Protein AF-A0A4Y7K957-F1 (afdb_monomer)

Foldseek 3Di:
DDDPDLPQDDLVRLLVQLQVCLVVLDLVSNLVSLVSDDLVSLLVSLLSDDCVCVVVLVVSLVVCCVVDPPNVSSVSNVVSNCVNCVVVVVVVVVVVCPVPDPPPDDDD

Solvent-accessible surface area (backbone atoms only — not comparable to full-atom values): 6597 Å² total; per-residue (Å²): 132,97,75,82,78,82,73,77,58,55,70,74,54,43,50,53,50,44,57,46,22,62,71,71,64,43,67,69,52,39,46,50,44,64,73,63,55,55,82,88,49,44,55,63,48,36,52,69,54,62,72,92,47,46,68,65,49,50,55,48,47,53,52,43,60,77,75,42,92,60,48,69,63,53,50,47,52,56,50,32,33,46,64,60,42,40,67,61,54,53,50,53,55,54,70,67,41,76,86,68,63,77,79,83,73,79,90,132

Secondary structure (DSSP, 8-state):
---S------HHHHHHHHHHHHHHT-HHHHHHHHHHS-TTTHHHHHHHS-GGGHHHHHHHHHHHHHH-S-HHHHHHHHHHHHHHHHHHHHHHHHHT-GGG--------

Organism: Papaver somniferum (NCBI:txid3469)

Radius of gyration: 18.13 Å; Cα contacts (8 Å, |Δi|>4): 56; chains: 1; bounding box: 59×49×37 Å

InterPro domains:
  IPR007148 Small-subunit processome, Utp12 [PF04003] (25-105)
  IPR027145 Periodic tryptophan protein 2 [PTHR19858] (9-105)

Mean predicted aligned error: 10.18 Å

Sequence (108 aa):
MFLYLVVPLSEDQHHRALLLSFRLNEDSVIKHCIMSAKPTDIPDVASSIPFRYFQRLMEALSNLLENSPYLEFILRWCQEFCKAHGHSIQENSRTLHPSLRPVEQGNY

Nearest PDB structures (foldseek):
  5ica-assembly1_D  TM=8.309E-01  e=2.753E-04  Thermochaetoides thermophila DSM 1495
  7mqa-assembly1_LO  TM=8.597E-01  e=1.476E-03  Homo sapiens
  6rxt-assembly1_UA  TM=8.138E-01  e=1.022E-03  Thermochaetoides thermophila
  6nd4-assembly1_O  TM=8.225E-01  e=4.443E-03  Saccharomyces cerevisiae BY4741
  5oql-assembly1_A  TM=7.854E-01  e=3.796E-03  Thermochaetoides thermophila DSM 1495

pLDDT: mean 80.43, std 18.12, range [38.75, 96.0]

Structure (mmCIF, N/CA/C/O backbone):
data_AF-A0A4Y7K957-F1
#
_entry.id   AF-A0A4Y7K957-F1
#
loop_
_atom_site.group_PDB
_atom_site.id
_atom_site.type_symbol
_atom_site.label_atom_id
_atom_site.label_alt_id
_atom_site.label_comp_id
_atom_site.label_asym_id
_atom_site.label_entity_id
_atom_site.label_seq_id
_atom_site.pdbx_PDB_ins_code
_atom_site.Cartn_x
_atom_site.Cartn_y
_atom_site.Cartn_z
_atom_site.occupancy
_atom_site.B_iso_or_equiv
_atom_site.auth_seq_id
_atom_site.auth_comp_id
_atom_site.auth_asym_id
_atom_site.auth_atom_id
_atom_site.pdbx_PDB_model_num
ATOM 1 N N . MET A 1 1 ? 25.140 -6.299 0.611 1.00 41.81 1 MET A N 1
ATOM 2 C CA . MET A 1 1 ? 24.968 -5.492 -0.616 1.00 41.81 1 MET A CA 1
ATOM 3 C C . MET A 1 1 ? 23.622 -5.875 -1.208 1.00 41.81 1 MET A C 1
ATOM 5 O O . MET A 1 1 ? 23.432 -7.017 -1.600 1.00 41.81 1 MET A O 1
ATOM 9 N N . PHE A 1 2 ? 22.655 -4.976 -1.051 1.00 45.69 2 PHE A N 1
ATOM 10 C CA . PHE A 1 2 ? 21.214 -5.205 -1.136 1.00 45.69 2 PHE A CA 1
ATOM 11 C C . PHE A 1 2 ? 20.734 -5.370 -2.583 1.00 45.69 2 PHE A C 1
ATOM 13 O O . PHE A 1 2 ? 20.273 -4.417 -3.195 1.00 45.69 2 PHE A O 1
ATOM 20 N N . LEU A 1 3 ? 20.853 -6.579 -3.126 1.00 45.66 3 LEU A N 1
ATOM 21 C CA . LEU A 1 3 ? 20.232 -6.982 -4.391 1.00 45.66 3 LEU A CA 1
ATOM 22 C C . LEU A 1 3 ? 19.698 -8.413 -4.251 1.00 45.66 3 LEU A C 1
ATOM 24 O O . LEU A 1 3 ? 20.109 -9.323 -4.958 1.00 45.66 3 LEU A O 1
ATOM 28 N N . TYR A 1 4 ? 18.785 -8.623 -3.303 1.00 42.72 4 TYR A N 1
ATOM 29 C CA . TYR A 1 4 ? 17.876 -9.762 -3.380 1.00 42.72 4 TYR A CA 1
ATOM 30 C C . TYR A 1 4 ? 16.529 -9.248 -3.883 1.00 42.72 4 TYR A C 1
ATOM 32 O O . TYR A 1 4 ? 15.711 -8.739 -3.128 1.00 42.72 4 TYR A O 1
ATOM 40 N N . LEU A 1 5 ? 16.347 -9.409 -5.195 1.00 42.09 5 LEU A N 1
ATOM 41 C CA . LEU A 1 5 ? 15.099 -9.925 -5.748 1.00 42.09 5 LEU A CA 1
ATOM 42 C C . LEU A 1 5 ? 13.847 -9.057 -5.524 1.00 42.09 5 LEU A C 1
ATOM 44 O O . LEU A 1 5 ? 12.840 -9.518 -5.001 1.00 42.09 5 LEU A O 1
ATOM 48 N N . VAL A 1 6 ? 13.854 -7.826 -6.039 1.00 47.06 6 VAL A N 1
ATOM 49 C CA . VAL A 1 6 ? 12.585 -7.215 -6.463 1.00 47.06 6 VAL A CA 1
ATOM 50 C C . VAL A 1 6 ? 12.307 -7.755 -7.860 1.00 47.06 6 VAL A C 1
ATOM 52 O O . VAL A 1 6 ? 12.769 -7.192 -8.849 1.00 47.06 6 VAL A O 1
ATOM 55 N N . VAL A 1 7 ? 11.615 -8.896 -7.958 1.00 48.69 7 VAL A N 1
ATOM 56 C CA . VAL A 1 7 ? 10.935 -9.227 -9.217 1.00 48.69 7 VAL A CA 1
ATOM 57 C C . VAL A 1 7 ? 9.896 -8.127 -9.401 1.00 48.69 7 VAL A C 1
ATOM 59 O O . VAL A 1 7 ? 9.013 -8.010 -8.549 1.00 48.69 7 VAL A O 1
ATOM 62 N N . PRO A 1 8 ? 9.982 -7.292 -10.449 1.00 52.59 8 PRO A N 1
ATOM 63 C CA . PRO A 1 8 ? 8.914 -6.358 -10.729 1.00 52.59 8 PRO A CA 1
ATOM 64 C C . PRO A 1 8 ? 7.689 -7.197 -11.082 1.00 52.59 8 PRO A C 1
ATOM 66 O O . PRO A 1 8 ? 7.615 -7.778 -12.164 1.00 52.59 8 PRO A O 1
ATOM 69 N N . LEU A 1 9 ? 6.745 -7.298 -10.149 1.00 57.16 9 LEU A N 1
ATOM 70 C CA . LEU A 1 9 ? 5.411 -7.782 -10.468 1.00 57.16 9 LEU A CA 1
ATOM 71 C C . LEU A 1 9 ? 4.904 -6.916 -11.628 1.00 57.16 9 LEU A C 1
ATOM 73 O O . LEU A 1 9 ? 5.079 -5.693 -11.615 1.00 57.16 9 LEU A O 1
ATOM 77 N N . SER A 1 10 ? 4.331 -7.535 -12.661 1.00 65.19 10 SER A N 1
ATOM 78 C CA . SER A 1 10 ? 3.597 -6.765 -13.666 1.00 65.19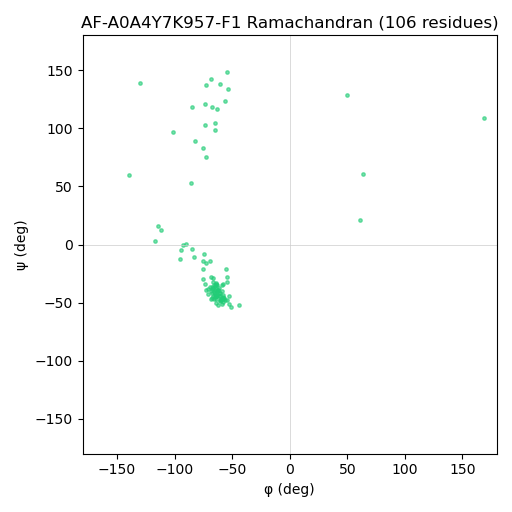 10 SER A CA 1
ATOM 79 C C . SER A 1 10 ? 2.535 -5.933 -12.948 1.00 65.19 10 SER A C 1
ATOM 81 O O . SER A 1 10 ? 2.016 -6.376 -11.924 1.00 65.19 10 SER A O 1
ATOM 83 N N . GLU A 1 11 ? 2.206 -4.759 -13.472 1.00 60.78 11 GLU A N 1
ATOM 84 C CA . GLU A 1 11 ? 1.315 -3.787 -12.829 1.00 60.78 11 GLU A CA 1
ATOM 85 C C . GLU A 1 11 ? 0.059 -4.445 -12.218 1.00 60.78 11 GLU A C 1
ATOM 87 O O . GLU A 1 11 ? -0.167 -4.354 -11.012 1.00 60.78 11 GLU A O 1
ATOM 92 N N . ASP A 1 12 ? -0.670 -5.249 -12.997 1.00 71.88 12 ASP A N 1
ATOM 93 C CA . ASP A 1 12 ? -1.862 -5.994 -12.554 1.00 71.88 12 ASP A CA 1
ATOM 94 C C . ASP A 1 12 ? -1.599 -6.975 -11.385 1.00 71.88 12 ASP A C 1
ATOM 96 O O . ASP A 1 12 ? -2.397 -7.130 -10.455 1.00 71.88 12 ASP A O 1
ATOM 100 N N . GLN A 1 13 ? -0.419 -7.598 -11.360 1.00 80.88 13 GLN A N 1
ATOM 101 C CA . GLN A 1 13 ? -0.024 -8.507 -10.282 1.00 80.88 13 GLN A CA 1
ATOM 102 C C . GLN A 1 13 ? 0.316 -7.753 -8.994 1.00 80.88 13 GLN A C 1
ATOM 104 O O . GLN A 1 13 ? 0.034 -8.263 -7.908 1.00 80.88 13 GLN A O 1
ATOM 109 N N . HIS A 1 14 ? 0.880 -6.545 -9.090 1.00 84.62 14 HIS A N 1
ATOM 110 C CA . HIS A 1 14 ? 1.205 -5.734 -7.919 1.00 84.62 14 HIS A CA 1
ATOM 111 C C . HIS A 1 14 ? -0.062 -5.243 -7.208 1.00 84.62 14 HIS A C 1
ATOM 113 O O . HIS A 1 14 ? -0.207 -5.425 -5.998 1.00 84.62 14 HIS A O 1
ATOM 119 N N . HIS A 1 15 ? -1.020 -4.716 -7.976 1.00 85.75 15 HIS A N 1
ATOM 120 C CA . HIS A 1 15 ? -2.340 -4.321 -7.484 1.00 85.75 15 HIS A CA 1
ATOM 121 C C . HIS A 1 15 ? -3.018 -5.464 -6.724 1.00 85.75 15 HIS A C 1
ATOM 123 O O . HIS A 1 15 ? -3.446 -5.323 -5.573 1.00 85.75 15 HIS A O 1
ATOM 129 N N . ARG A 1 16 ? -3.066 -6.645 -7.350 1.00 88.25 16 ARG A N 1
ATOM 130 C CA . ARG A 1 16 ? -3.677 -7.829 -6.748 1.00 88.25 16 ARG A CA 1
ATOM 131 C C . ARG A 1 16 ? -2.943 -8.277 -5.485 1.00 88.25 16 ARG A C 1
ATOM 133 O O . ARG A 1 16 ? -3.608 -8.642 -4.514 1.00 88.25 16 ARG A O 1
ATOM 140 N N . ALA A 1 17 ? -1.611 -8.249 -5.486 1.00 90.88 17 ALA A N 1
ATOM 141 C CA . ALA A 1 17 ? -0.794 -8.616 -4.332 1.00 90.88 17 ALA A CA 1
ATOM 142 C C . ALA A 1 17 ? -1.035 -7.678 -3.141 1.00 90.88 17 ALA A C 1
ATOM 144 O O . ALA A 1 17 ? -1.256 -8.159 -2.031 1.00 90.88 17 ALA A O 1
ATOM 145 N N . LEU A 1 18 ? -1.091 -6.364 -3.371 1.00 92.12 18 LEU A N 1
ATOM 146 C CA . LEU A 1 18 ? -1.361 -5.386 -2.318 1.00 92.12 18 LEU A CA 1
ATOM 147 C C . LEU A 1 18 ? -2.786 -5.524 -1.753 1.00 92.12 18 LEU A C 1
ATOM 149 O O . LEU A 1 18 ? -2.989 -5.507 -0.543 1.00 92.12 18 LEU A O 1
ATOM 153 N N . LEU A 1 19 ? -3.795 -5.755 -2.597 1.00 92.50 19 LEU A N 1
ATOM 154 C CA . LEU A 1 19 ? -5.153 -6.022 -2.105 1.00 92.50 19 LEU A CA 1
ATOM 155 C C . LEU A 1 19 ? -5.242 -7.340 -1.319 1.00 92.50 19 LEU A C 1
ATOM 157 O O . LEU A 1 19 ? -6.019 -7.450 -0.369 1.00 92.50 19 LEU A O 1
ATOM 161 N N . LEU A 1 20 ? -4.473 -8.360 -1.714 1.00 93.06 20 LEU A N 1
ATOM 162 C CA . LEU A 1 20 ? -4.377 -9.616 -0.970 1.00 93.06 20 LEU A CA 1
ATOM 163 C C . LEU A 1 20 ? -3.682 -9.422 0.377 1.00 93.06 20 LEU A C 1
ATOM 165 O O . LEU A 1 20 ? -4.176 -9.959 1.364 1.00 93.06 20 LEU A O 1
ATOM 169 N N . SER A 1 21 ? -2.609 -8.634 0.450 1.00 95.00 21 SER A N 1
ATOM 170 C CA . SER A 1 21 ? -1.913 -8.378 1.715 1.00 95.00 21 SER A CA 1
ATOM 171 C C . SER A 1 21 ? -2.818 -7.669 2.722 1.00 95.00 21 SER A C 1
ATOM 173 O O . SER A 1 21 ? -2.873 -8.071 3.883 1.00 95.00 21 SER A O 1
ATOM 175 N N . PHE A 1 22 ? -3.651 -6.725 2.272 1.00 95.00 22 PHE A N 1
ATOM 176 C CA . PHE A 1 22 ? -4.685 -6.127 3.121 1.00 95.00 22 PHE A CA 1
ATOM 177 C C . PHE A 1 22 ? -5.755 -7.120 3.589 1.00 95.00 22 PHE A C 1
ATOM 179 O O . PHE A 1 22 ? -6.279 -6.978 4.692 1.00 95.00 22 PHE A O 1
ATOM 186 N N . ARG A 1 23 ? -6.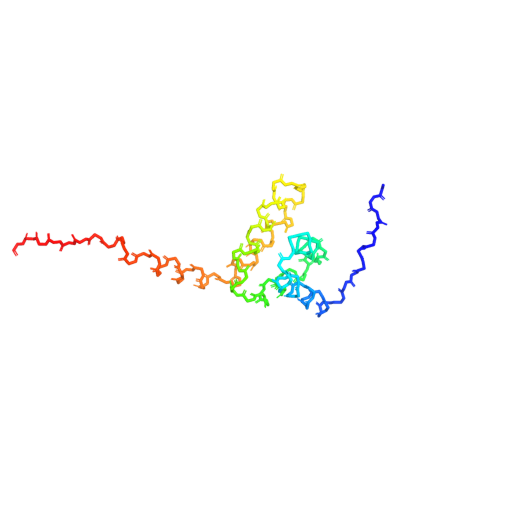107 -8.125 2.774 1.00 93.81 23 ARG A N 1
ATOM 187 C CA . ARG A 1 23 ? -7.034 -9.194 3.190 1.00 93.81 23 ARG A CA 1
ATOM 188 C C . ARG A 1 23 ? -6.409 -10.141 4.209 1.00 93.81 23 ARG A C 1
ATOM 190 O O . ARG A 1 23 ? -7.112 -10.564 5.119 1.00 93.81 23 ARG A O 1
ATOM 197 N N . LEU A 1 24 ? -5.126 -10.462 4.051 1.00 95.06 24 LEU A N 1
ATOM 198 C CA . LEU A 1 24 ? -4.364 -11.259 5.017 1.00 95.06 24 LEU A CA 1
ATOM 199 C C . LEU A 1 24 ? -4.146 -10.497 6.329 1.00 95.06 24 LEU A C 1
ATOM 201 O O . LEU A 1 24 ? -4.049 -11.111 7.384 1.00 95.06 24 LEU A O 1
ATOM 205 N N . ASN A 1 25 ? -4.107 -9.164 6.257 1.00 93.81 25 ASN A N 1
ATOM 206 C CA . ASN A 1 25 ? -3.880 -8.262 7.381 1.00 93.81 25 ASN A CA 1
ATOM 207 C C . ASN A 1 25 ? -2.515 -8.458 8.076 1.00 93.81 25 ASN A C 1
ATOM 209 O O . ASN A 1 25 ? -2.316 -8.027 9.213 1.00 93.81 25 ASN A O 1
ATOM 213 N N . GLU A 1 26 ? -1.549 -9.060 7.381 1.00 92.88 26 GLU A N 1
ATOM 214 C CA . GLU A 1 26 ? -0.184 -9.211 7.875 1.00 92.88 26 GLU A CA 1
ATOM 215 C C . GLU A 1 26 ? 0.649 -7.964 7.582 1.00 92.88 26 GLU A C 1
ATOM 217 O O . GLU A 1 26 ? 0.874 -7.580 6.434 1.00 92.88 26 GLU A O 1
ATOM 222 N N . ASP A 1 27 ? 1.125 -7.335 8.652 1.00 92.75 27 ASP A N 1
ATOM 223 C CA . ASP A 1 27 ? 1.855 -6.070 8.615 1.00 92.75 27 ASP A CA 1
ATOM 224 C C . ASP A 1 27 ? 3.122 -6.118 7.740 1.00 92.75 27 ASP A C 1
ATOM 226 O O . ASP A 1 27 ? 3.345 -5.244 6.900 1.00 92.75 27 ASP A O 1
ATOM 230 N N . SER A 1 28 ? 3.915 -7.180 7.887 1.00 93.06 28 SER A N 1
ATOM 231 C CA . SER A 1 28 ? 5.140 -7.408 7.116 1.00 93.06 28 SER A CA 1
ATOM 232 C C . SER A 1 28 ? 4.863 -7.514 5.615 1.00 93.06 28 SER A C 1
ATOM 234 O O . SER A 1 28 ? 5.589 -6.928 4.811 1.00 93.06 28 SER A O 1
ATOM 236 N N . VAL A 1 29 ? 3.790 -8.210 5.232 1.00 93.31 29 VAL A N 1
ATOM 237 C CA . VAL A 1 29 ? 3.399 -8.413 3.831 1.00 93.31 29 VAL A CA 1
ATOM 238 C C . VAL A 1 29 ? 2.878 -7.113 3.224 1.00 93.31 29 VAL A C 1
ATOM 240 O O . VAL A 1 29 ? 3.260 -6.765 2.109 1.00 93.31 29 VAL A O 1
ATOM 243 N N . ILE A 1 30 ? 2.060 -6.356 3.961 1.00 95.44 30 ILE A N 1
ATOM 244 C CA . ILE A 1 30 ? 1.557 -5.048 3.515 1.00 95.44 30 ILE A CA 1
ATOM 245 C C . ILE A 1 30 ? 2.726 -4.101 3.237 1.00 95.44 30 ILE A C 1
ATOM 247 O O . ILE A 1 30 ? 2.823 -3.546 2.142 1.00 95.44 30 ILE A O 1
ATOM 251 N N . LYS A 1 31 ? 3.652 -3.964 4.191 1.00 95.19 31 LYS A N 1
ATOM 252 C CA . LYS A 1 31 ? 4.836 -3.107 4.044 1.00 95.19 31 LYS A CA 1
ATOM 253 C C . LYS A 1 31 ? 5.723 -3.552 2.892 1.00 95.19 31 LYS A C 1
ATOM 255 O O . LYS A 1 31 ? 6.189 -2.713 2.127 1.00 95.19 31 LYS A O 1
ATOM 260 N N . HIS A 1 32 ? 5.923 -4.858 2.731 1.00 93.12 32 HIS A N 1
ATOM 261 C CA . HIS A 1 32 ? 6.692 -5.389 1.613 1.00 93.12 32 HIS A CA 1
ATOM 262 C C . HIS A 1 32 ? 6.055 -5.035 0.264 1.00 93.12 32 HIS A C 1
ATOM 264 O O . HIS A 1 32 ? 6.761 -4.575 -0.632 1.00 93.12 32 HIS A O 1
ATOM 270 N N . CYS A 1 33 ? 4.733 -5.179 0.125 1.00 94.31 33 CYS A N 1
ATOM 271 C CA . CYS A 1 33 ? 4.023 -4.767 -1.084 1.00 94.31 33 CYS A CA 1
ATOM 272 C C . CYS A 1 33 ? 4.176 -3.260 -1.337 1.00 94.31 33 CYS A C 1
ATOM 274 O O . CYS A 1 33 ? 4.585 -2.887 -2.428 1.00 94.31 33 CYS A O 1
ATOM 276 N N . ILE A 1 34 ? 3.953 -2.404 -0.332 1.00 94.38 34 ILE A N 1
ATOM 277 C CA . ILE A 1 34 ? 4.119 -0.942 -0.457 1.00 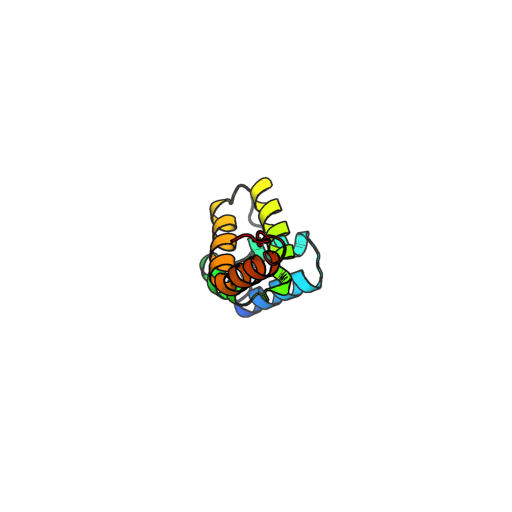94.38 34 ILE A CA 1
ATOM 278 C C . ILE A 1 34 ? 5.523 -0.587 -0.968 1.00 94.38 34 ILE A C 1
ATOM 280 O O . ILE A 1 34 ? 5.667 0.190 -1.911 1.00 94.38 34 ILE A O 1
ATOM 284 N N . MET A 1 35 ? 6.559 -1.190 -0.380 1.00 93.25 35 MET A N 1
ATOM 285 C CA . MET A 1 35 ? 7.962 -0.917 -0.714 1.00 93.25 35 MET A CA 1
ATOM 286 C C . MET A 1 35 ? 8.425 -1.545 -2.036 1.00 93.25 35 MET A C 1
ATOM 288 O O . MET A 1 35 ? 9.475 -1.169 -2.549 1.00 93.25 35 MET A O 1
ATOM 292 N N . SER A 1 36 ? 7.662 -2.488 -2.593 1.00 91.38 36 SER A N 1
ATOM 293 C CA . SER A 1 36 ? 7.977 -3.151 -3.867 1.00 91.38 36 SER A CA 1
ATOM 294 C C . SER A 1 36 ? 7.298 -2.495 -5.072 1.00 91.38 36 SER A C 1
ATOM 296 O O . SER A 1 36 ? 7.523 -2.923 -6.206 1.00 91.38 36 SER A O 1
ATOM 298 N N . ALA A 1 37 ? 6.442 -1.493 -4.853 1.00 90.56 37 ALA A N 1
ATOM 299 C CA . ALA A 1 37 ? 5.791 -0.765 -5.933 1.00 90.56 37 ALA A CA 1
ATOM 300 C C . ALA A 1 37 ? 6.798 0.073 -6.720 1.00 90.56 37 ALA A C 1
ATOM 302 O O . ALA A 1 37 ? 7.697 0.697 -6.149 1.00 90.56 37 ALA A O 1
ATOM 303 N N . LYS A 1 38 ? 6.619 0.149 -8.040 1.00 90.44 38 LYS A N 1
ATOM 304 C CA . LYS A 1 38 ? 7.369 1.115 -8.843 1.00 90.44 38 LYS A CA 1
ATOM 305 C C . LYS A 1 38 ? 6.816 2.515 -8.567 1.00 90.44 38 LYS A C 1
ATOM 307 O O . LYS A 1 38 ? 5.596 2.673 -8.562 1.00 90.44 38 LYS A O 1
ATOM 312 N N . PRO A 1 39 ? 7.665 3.548 -8.412 1.00 89.88 39 PRO A N 1
ATOM 313 C CA . PRO A 1 39 ? 7.200 4.915 -8.172 1.00 89.88 39 PRO A CA 1
ATOM 314 C C . PRO A 1 39 ? 6.201 5.445 -9.212 1.00 89.88 39 PRO A C 1
ATOM 316 O O . PRO A 1 39 ? 5.327 6.240 -8.871 1.00 89.88 39 PRO A O 1
ATOM 319 N N . THR A 1 40 ? 6.330 5.002 -10.466 1.00 91.06 40 THR A N 1
ATOM 320 C CA . THR A 1 40 ? 5.443 5.357 -11.583 1.00 91.06 40 THR A CA 1
ATOM 321 C C . THR A 1 40 ? 4.030 4.818 -11.422 1.00 91.06 40 THR A C 1
ATOM 323 O O . THR A 1 40 ? 3.099 5.463 -11.882 1.00 91.06 40 THR A O 1
ATOM 326 N N . ASP A 1 41 ? 3.879 3.690 -10.730 1.00 90.88 41 ASP A N 1
ATOM 327 C CA . ASP A 1 41 ? 2.622 2.946 -10.642 1.00 90.88 41 ASP A CA 1
ATOM 328 C C . ASP A 1 41 ? 1.848 3.334 -9.364 1.00 90.88 41 ASP A C 1
ATOM 330 O O . ASP A 1 41 ? 0.674 3.011 -9.216 1.00 90.88 41 ASP A O 1
ATOM 334 N N . ILE A 1 42 ? 2.484 4.052 -8.423 1.00 92.81 42 ILE A N 1
ATOM 335 C CA . ILE A 1 42 ? 1.870 4.470 -7.148 1.00 92.81 42 ILE A CA 1
ATOM 336 C C . ILE A 1 42 ? 0.535 5.211 -7.336 1.00 92.81 42 ILE A C 1
ATOM 338 O O . ILE A 1 42 ? -0.382 4.901 -6.578 1.00 92.81 42 ILE A O 1
ATOM 342 N N . PRO A 1 43 ? 0.375 6.173 -8.272 1.00 93.06 43 PRO A N 1
ATOM 343 C CA . PRO A 1 43 ? -0.900 6.872 -8.444 1.00 93.06 43 PRO A CA 1
ATOM 344 C C . PRO A 1 43 ? -2.050 5.918 -8.785 1.00 93.06 43 PRO A C 1
ATOM 346 O O . PRO A 1 43 ? -3.098 5.950 -8.135 1.00 93.06 43 PRO A O 1
ATOM 349 N N . ASP A 1 44 ? -1.820 5.023 -9.745 1.00 91.69 44 ASP A N 1
ATOM 350 C CA . ASP A 1 44 ? -2.817 4.060 -10.209 1.00 91.69 44 ASP A CA 1
ATOM 351 C C . ASP A 1 44 ? -3.131 3.046 -9.103 1.00 91.69 44 ASP A C 1
ATOM 353 O O . ASP A 1 44 ? -4.297 2.859 -8.734 1.00 91.69 44 ASP A O 1
ATOM 357 N N . VAL A 1 45 ? -2.094 2.512 -8.447 1.00 92.19 45 VAL A N 1
ATOM 358 C CA . VAL A 1 45 ? -2.251 1.586 -7.321 1.00 92.19 45 VAL A CA 1
ATOM 359 C C . VAL A 1 45 ? -3.000 2.239 -6.163 1.00 92.19 45 VAL A C 1
ATOM 361 O O . VAL A 1 45 ? -3.956 1.650 -5.659 1.00 92.19 45 VAL A O 1
ATOM 364 N N . ALA A 1 46 ? -2.635 3.452 -5.749 1.00 92.69 46 ALA A N 1
ATOM 365 C CA . ALA A 1 46 ? -3.288 4.152 -4.643 1.00 92.69 46 ALA A CA 1
ATOM 366 C C .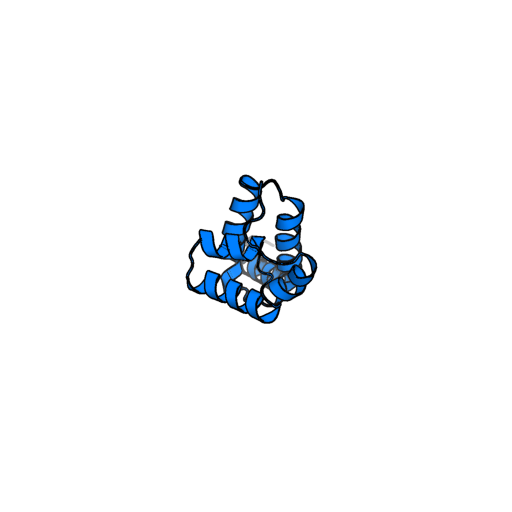 ALA A 1 46 ? -4.776 4.422 -4.923 1.00 92.69 46 ALA A C 1
ATOM 368 O O . ALA A 1 46 ? -5.609 4.275 -4.023 1.00 92.69 46 ALA A O 1
ATOM 369 N N . SER A 1 47 ? -5.118 4.752 -6.173 1.00 91.12 47 SER A N 1
ATOM 370 C CA . SER A 1 47 ? -6.507 4.962 -6.594 1.00 91.12 47 SER A CA 1
ATOM 371 C C . SER A 1 47 ? -7.349 3.686 -6.550 1.00 91.12 47 SER A C 1
ATOM 373 O O . SER A 1 47 ? -8.533 3.730 -6.217 1.00 91.12 47 SER A O 1
ATOM 375 N N . SER A 1 48 ? -6.725 2.534 -6.808 1.00 90.56 48 SER A N 1
ATOM 376 C CA . SER A 1 48 ? -7.400 1.236 -6.822 1.00 90.56 48 SER A CA 1
ATOM 377 C C . SER A 1 48 ? -7.738 0.693 -5.428 1.00 90.56 48 SER A C 1
ATOM 379 O O . SER A 1 48 ? -8.596 -0.184 -5.302 1.00 90.56 48 SER A O 1
ATOM 381 N N . ILE A 1 49 ? -7.058 1.169 -4.376 1.00 91.50 49 ILE A N 1
ATOM 382 C CA . ILE A 1 49 ? -7.220 0.646 -3.016 1.00 91.50 49 ILE A CA 1
ATOM 383 C C . ILE A 1 49 ? -8.563 1.126 -2.451 1.00 91.50 49 ILE A C 1
ATOM 385 O O . ILE A 1 49 ? -8.765 2.329 -2.290 1.00 91.50 49 ILE A O 1
ATOM 389 N N . PRO A 1 50 ? -9.477 0.218 -2.064 1.00 91.81 50 PRO A N 1
ATOM 390 C CA . PRO A 1 50 ? -10.736 0.615 -1.447 1.00 91.81 50 PRO A CA 1
ATOM 391 C C . PRO A 1 50 ? -10.535 1.386 -0.135 1.00 91.81 50 PRO A C 1
ATOM 393 O O . PRO A 1 50 ? -9.768 0.955 0.728 1.00 91.81 50 PRO A O 1
ATOM 396 N N . PHE A 1 51 ? -11.319 2.450 0.074 1.00 89.44 51 PHE A N 1
ATOM 397 C CA . PHE A 1 51 ? -11.210 3.331 1.248 1.00 89.44 51 PHE A CA 1
ATOM 398 C C . PHE A 1 51 ? -11.295 2.606 2.605 1.00 89.44 51 PHE A C 1
ATOM 400 O O . PHE A 1 51 ? -10.672 3.028 3.572 1.00 89.44 51 PHE A O 1
ATOM 407 N N . ARG A 1 52 ? -11.985 1.459 2.690 1.00 91.94 52 ARG A N 1
ATOM 408 C CA . ARG A 1 52 ? -12.025 0.612 3.905 1.00 91.94 52 ARG A CA 1
ATOM 409 C C . ARG A 1 52 ? -10.648 0.176 4.423 1.00 91.94 52 ARG A C 1
ATOM 411 O O . ARG A 1 52 ? -10.539 -0.202 5.582 1.00 91.94 52 ARG A O 1
ATOM 418 N N . TYR A 1 53 ? -9.615 0.192 3.580 1.00 93.62 53 TYR A N 1
ATOM 419 C CA . TYR A 1 53 ? -8.244 -0.140 3.967 1.00 93.62 53 TYR A CA 1
ATOM 420 C C . TYR A 1 53 ? -7.418 1.081 4.385 1.00 93.62 53 TYR A C 1
ATOM 422 O O . TYR A 1 53 ? -6.263 0.913 4.768 1.00 93.62 53 TYR A O 1
ATOM 430 N N . PHE A 1 54 ? -7.997 2.287 4.356 1.00 90.06 54 PHE A N 1
ATOM 431 C CA . PHE A 1 54 ? -7.313 3.539 4.675 1.00 90.06 54 PHE A CA 1
ATOM 432 C C . PHE A 1 54 ? -6.574 3.478 6.008 1.00 90.06 54 PHE A C 1
ATOM 434 O O . PHE A 1 54 ? -5.371 3.715 6.045 1.00 90.06 54 PHE A O 1
ATOM 441 N N . GLN A 1 55 ? -7.269 3.107 7.087 1.00 91.12 55 GLN A N 1
ATOM 442 C CA . GLN A 1 55 ? -6.658 3.041 8.414 1.00 91.12 55 GLN A CA 1
ATOM 443 C C . GLN A 1 55 ? -5.436 2.115 8.414 1.00 91.12 55 GLN A C 1
ATOM 445 O O . GLN A 1 55 ? -4.360 2.502 8.862 1.00 91.12 55 GLN A O 1
ATOM 450 N N . ARG A 1 56 ? -5.581 0.914 7.843 1.00 94.81 56 ARG A N 1
ATOM 451 C CA . ARG A 1 56 ? -4.510 -0.082 7.828 1.00 94.81 56 ARG A CA 1
ATOM 452 C C . ARG A 1 56 ? -3.315 0.356 6.983 1.00 94.81 56 ARG A C 1
ATOM 454 O O . ARG A 1 56 ? -2.173 0.103 7.354 1.00 94.81 56 ARG A O 1
ATOM 461 N N . LEU A 1 57 ? -3.573 1.028 5.862 1.00 94.12 57 LEU A N 1
ATOM 462 C CA . LEU A 1 57 ? -2.530 1.623 5.034 1.00 94.12 57 LEU A CA 1
ATOM 463 C C . LEU A 1 57 ? -1.788 2.730 5.796 1.00 94.12 57 LEU A C 1
ATOM 465 O O . LEU A 1 57 ? -0.562 2.729 5.808 1.00 94.12 57 LEU A O 1
ATOM 469 N N . MET A 1 58 ? -2.507 3.638 6.463 1.00 93.62 58 MET A N 1
ATOM 470 C CA . MET A 1 58 ? -1.896 4.733 7.224 1.00 93.62 58 MET A CA 1
ATOM 471 C C . MET A 1 58 ? -1.033 4.228 8.385 1.00 93.62 58 MET A C 1
ATOM 473 O O . MET A 1 58 ? 0.055 4.755 8.596 1.00 93.62 58 MET A O 1
ATOM 477 N N . GLU A 1 59 ? -1.463 3.181 9.092 1.00 95.25 59 GLU A N 1
ATOM 478 C CA . GLU A 1 59 ? -0.651 2.519 10.125 1.00 95.25 59 GLU A CA 1
ATOM 479 C C . GLU A 1 59 ? 0.660 1.961 9.546 1.00 95.25 59 GLU A C 1
ATOM 481 O O . GLU A 1 59 ? 1.740 2.188 10.098 1.00 95.25 59 GLU A O 1
ATOM 486 N N . ALA A 1 60 ? 0.584 1.268 8.403 1.00 96.00 60 ALA A N 1
ATOM 487 C CA . ALA A 1 60 ? 1.759 0.713 7.740 1.00 96.00 60 ALA A CA 1
ATOM 488 C C . ALA A 1 60 ? 2.718 1.813 7.253 1.00 96.00 60 ALA A C 1
ATOM 490 O O . ALA A 1 60 ? 3.927 1.705 7.469 1.00 96.00 60 ALA A O 1
ATOM 491 N N . LEU A 1 61 ? 2.189 2.880 6.644 1.00 95.06 61 LEU A N 1
ATOM 492 C CA . LEU A 1 61 ? 2.969 4.030 6.178 1.00 95.06 61 LEU A CA 1
ATOM 493 C C . LEU A 1 61 ? 3.620 4.780 7.344 1.00 95.06 61 LEU A C 1
ATOM 495 O O . LEU A 1 61 ? 4.803 5.091 7.259 1.00 95.06 61 LEU A O 1
ATOM 499 N N . SER A 1 62 ? 2.903 5.007 8.449 1.00 94.25 62 SER A N 1
ATOM 500 C CA . SER A 1 62 ? 3.458 5.639 9.655 1.00 94.25 62 SER A CA 1
ATOM 501 C C . SER A 1 62 ? 4.643 4.851 10.200 1.00 94.25 62 SER A C 1
ATOM 503 O O . SER A 1 62 ? 5.698 5.416 10.473 1.00 94.25 62 SER A O 1
ATOM 505 N N . ASN A 1 63 ? 4.511 3.526 10.291 1.00 95.25 63 ASN A N 1
ATOM 506 C CA . ASN A 1 63 ? 5.622 2.703 10.741 1.00 95.25 63 ASN A CA 1
ATOM 507 C C . ASN A 1 63 ? 6.810 2.747 9.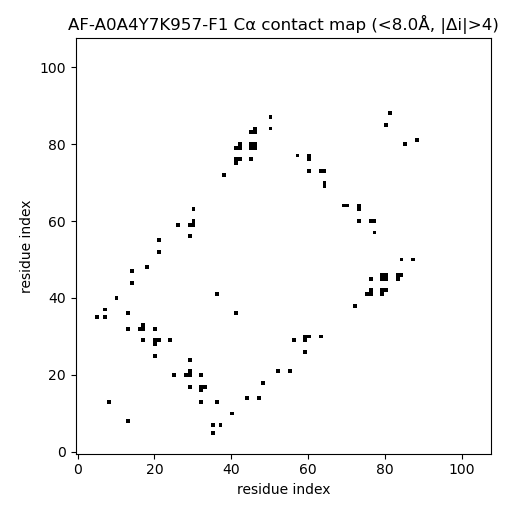766 1.00 95.25 63 ASN A C 1
ATOM 509 O O . ASN A 1 63 ? 7.956 2.794 10.205 1.00 95.25 63 ASN A O 1
ATOM 513 N N . LEU A 1 64 ? 6.556 2.749 8.455 1.00 94.12 64 LEU A N 1
ATOM 514 C CA . LEU A 1 64 ? 7.620 2.893 7.464 1.00 94.12 64 LEU A CA 1
ATOM 515 C C . LEU A 1 64 ? 8.319 4.256 7.580 1.00 94.12 64 LEU A C 1
ATOM 517 O O . LEU A 1 64 ? 9.540 4.288 7.487 1.00 94.12 64 LEU A O 1
ATOM 521 N N . LEU A 1 65 ? 7.591 5.352 7.830 1.00 91.69 65 LEU A N 1
ATOM 522 C CA . LEU A 1 65 ? 8.173 6.692 8.015 1.00 91.69 65 LEU A CA 1
ATOM 523 C C . LEU A 1 65 ? 9.167 6.735 9.182 1.00 91.69 65 LEU A C 1
ATOM 525 O O . LEU A 1 65 ? 10.208 7.374 9.076 1.00 91.69 65 LEU A O 1
ATOM 529 N N . GLU A 1 66 ? 8.856 6.051 10.281 1.00 91.81 66 GLU A N 1
ATOM 530 C CA . GLU A 1 66 ? 9.709 6.015 11.474 1.00 91.81 66 GLU A CA 1
ATOM 531 C C . GLU A 1 66 ? 10.943 5.119 11.304 1.00 91.81 66 GLU A C 1
ATOM 533 O O . GLU A 1 66 ? 11.977 5.362 11.923 1.00 91.81 66 GLU A O 1
ATOM 538 N N . ASN A 1 67 ? 10.842 4.075 10.476 1.00 89.44 67 ASN A N 1
ATOM 539 C CA . ASN A 1 67 ? 11.820 2.982 10.435 1.00 89.44 67 ASN A CA 1
ATOM 540 C C . ASN A 1 67 ? 12.562 2.853 9.095 1.00 89.44 67 ASN A C 1
ATOM 542 O O . ASN A 1 67 ? 13.356 1.928 8.919 1.00 89.44 67 ASN A O 1
ATOM 546 N N . SER A 1 68 ? 12.315 3.746 8.134 1.00 85.69 68 SER A N 1
ATOM 547 C CA . SER A 1 68 ? 12.874 3.666 6.784 1.00 85.69 68 SER A CA 1
ATOM 548 C C . SER A 1 68 ? 13.522 4.981 6.343 1.00 85.69 68 SER A C 1
ATOM 550 O O . SER A 1 68 ? 12.940 6.045 6.540 1.00 85.69 68 SER A O 1
ATOM 552 N N . PRO A 1 69 ? 14.683 4.945 5.661 1.00 89.00 69 PRO A N 1
ATOM 553 C CA . PRO A 1 69 ? 15.294 6.149 5.099 1.00 89.00 69 PRO A CA 1
ATOM 554 C C . PRO A 1 69 ? 14.576 6.665 3.835 1.00 89.00 69 PRO A C 1
ATOM 556 O O . PRO A 1 69 ? 14.907 7.741 3.343 1.00 89.00 69 PRO A O 1
ATOM 559 N N . TYR A 1 70 ? 13.608 5.924 3.282 1.00 90.81 70 TYR A N 1
ATOM 560 C CA . TYR A 1 70 ? 12.942 6.243 2.010 1.00 90.81 70 TYR A CA 1
ATOM 561 C C . TYR A 1 70 ? 11.759 7.211 2.176 1.00 90.81 70 TYR A C 1
ATOM 563 O O . TYR A 1 70 ? 10.646 6.945 1.719 1.00 90.81 70 TYR A O 1
ATOM 571 N N . LEU A 1 71 ? 12.000 8.350 2.830 1.00 91.62 71 LEU A N 1
ATOM 572 C CA . LEU A 1 71 ? 10.954 9.296 3.224 1.00 91.62 71 LEU A CA 1
ATOM 573 C C . LEU A 1 71 ? 10.133 9.812 2.033 1.00 91.62 71 LEU A C 1
ATOM 575 O O . LEU A 1 71 ? 8.907 9.798 2.079 1.00 91.62 71 LEU A O 1
ATOM 579 N N . GLU A 1 72 ? 10.798 10.221 0.951 1.00 92.25 72 GLU A N 1
ATOM 580 C CA . GLU A 1 72 ? 10.139 10.733 -0.258 1.00 92.25 72 GLU A CA 1
ATOM 581 C C . GLU A 1 72 ? 9.167 9.708 -0.857 1.00 92.25 72 GLU A C 1
ATOM 583 O O . GLU A 1 72 ? 8.032 10.042 -1.197 1.00 92.25 72 GLU A O 1
ATOM 588 N N . PHE A 1 73 ? 9.582 8.442 -0.920 1.00 92.38 73 PHE A N 1
ATOM 589 C CA . PHE A 1 73 ? 8.764 7.358 -1.455 1.00 92.38 73 PHE A CA 1
ATOM 590 C C . PHE A 1 73 ? 7.512 7.118 -0.601 1.00 92.38 73 PHE A C 1
ATOM 592 O O . PHE A 1 73 ? 6.414 6.945 -1.126 1.00 92.38 73 PHE A O 1
ATOM 599 N N . ILE A 1 74 ? 7.649 7.159 0.724 1.00 94.06 74 ILE A N 1
ATOM 600 C CA . ILE A 1 74 ? 6.522 6.951 1.640 1.00 94.06 74 ILE A CA 1
ATOM 601 C C . ILE A 1 74 ? 5.578 8.163 1.628 1.00 94.06 74 ILE A C 1
ATOM 603 O O . ILE A 1 74 ? 4.358 8.006 1.601 1.00 94.06 74 ILE A O 1
ATOM 607 N N . LEU A 1 75 ? 6.117 9.383 1.562 1.00 93.38 75 LEU A N 1
ATOM 608 C CA . LEU A 1 75 ? 5.313 10.598 1.414 1.00 93.38 75 LEU A CA 1
ATOM 609 C C . LEU A 1 75 ? 4.561 10.632 0.080 1.00 93.38 75 LEU A C 1
ATOM 611 O O . LEU A 1 75 ? 3.425 11.107 0.037 1.00 93.38 75 LEU A O 1
ATOM 615 N N . A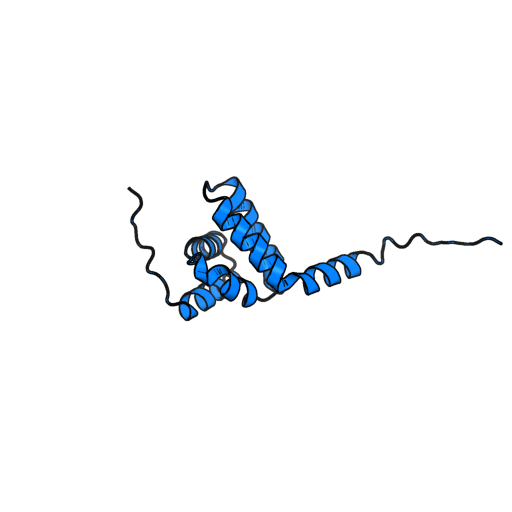RG A 1 76 ? 5.144 10.084 -0.993 1.00 95.19 76 ARG A N 1
ATOM 616 C CA . ARG A 1 76 ? 4.469 9.916 -2.284 1.00 95.19 76 ARG A CA 1
ATOM 617 C C . ARG A 1 76 ? 3.231 9.030 -2.155 1.00 95.19 76 ARG A C 1
ATOM 619 O O . ARG A 1 76 ? 2.176 9.407 -2.656 1.00 95.19 76 ARG A O 1
ATOM 626 N N . TRP A 1 77 ? 3.329 7.912 -1.437 1.00 95.75 77 TRP A N 1
ATOM 627 C CA . TRP A 1 77 ? 2.177 7.062 -1.121 1.00 95.75 77 TRP A CA 1
ATOM 628 C C . TRP A 1 77 ? 1.084 7.817 -0.365 1.00 95.75 77 TRP A C 1
ATOM 630 O O . TRP A 1 77 ? -0.074 7.791 -0.783 1.00 95.75 77 TRP A O 1
ATOM 640 N N . CYS A 1 78 ? 1.449 8.534 0.703 1.00 93.88 78 CYS A N 1
ATOM 641 C CA . CYS A 1 78 ? 0.504 9.362 1.456 1.00 93.88 78 CYS A CA 1
ATOM 642 C C . CYS A 1 78 ? -0.185 10.392 0.549 1.00 93.88 78 CYS A C 1
ATOM 644 O O . CYS A 1 78 ? -1.403 10.555 0.597 1.00 93.88 78 CYS A O 1
ATOM 646 N N . GLN A 1 79 ? 0.584 11.077 -0.300 1.00 94.38 79 GLN A N 1
ATOM 647 C CA . GLN A 1 79 ? 0.075 12.100 -1.207 1.00 94.38 79 GLN A CA 1
ATOM 648 C C . GLN A 1 79 ? -0.921 11.522 -2.217 1.00 94.38 79 GLN A C 1
ATOM 650 O O . GLN A 1 79 ? -2.017 12.061 -2.363 1.00 94.38 79 GLN A O 1
ATOM 655 N N . GLU A 1 80 ? -0.550 10.458 -2.928 1.00 95.12 80 GLU A N 1
ATOM 656 C CA . GLU A 1 80 ? -1.391 9.889 -3.985 1.00 95.12 80 GLU A CA 1
ATOM 657 C C . GLU A 1 80 ? -2.645 9.221 -3.416 1.00 95.12 80 GLU A C 1
ATOM 659 O O . GLU A 1 80 ? -3.734 9.396 -3.964 1.00 95.12 80 GLU A O 1
ATOM 664 N N . PHE A 1 81 ? -2.547 8.575 -2.251 1.00 91.81 81 PHE A N 1
ATOM 665 C CA . PHE A 1 81 ? -3.726 8.042 -1.575 1.00 91.81 81 PHE A CA 1
ATOM 666 C C . PHE A 1 81 ? -4.687 9.157 -1.131 1.00 91.81 81 PHE A C 1
ATOM 668 O O . PHE A 1 81 ? -5.891 9.081 -1.378 1.00 91.81 81 PHE A O 1
ATOM 675 N N . CYS A 1 82 ? -4.171 10.234 -0.531 1.00 89.62 82 CYS A N 1
ATOM 676 C CA . CYS A 1 82 ? -4.989 11.385 -0.147 1.00 89.62 82 CYS A CA 1
ATOM 677 C C . CYS A 1 82 ? -5.628 12.087 -1.353 1.00 89.62 82 CYS A C 1
ATOM 679 O O . CYS A 1 82 ? -6.752 12.570 -1.238 1.00 89.62 82 CYS A O 1
ATOM 681 N N . LYS A 1 83 ? -4.953 12.145 -2.509 1.00 91.25 83 LYS A N 1
ATOM 682 C CA . LYS A 1 83 ? -5.540 12.682 -3.747 1.00 91.25 83 LYS A CA 1
ATOM 683 C C . LYS A 1 83 ? -6.687 11.812 -4.247 1.00 91.25 83 LYS A C 1
ATOM 685 O O . LYS A 1 83 ? -7.748 12.344 -4.557 1.00 91.25 83 LYS A O 1
ATOM 690 N N . ALA A 1 84 ? -6.487 10.496 -4.290 1.00 91.00 84 ALA A N 1
ATOM 691 C CA . ALA A 1 84 ? -7.494 9.557 -4.772 1.00 91.00 84 ALA A CA 1
ATOM 692 C C . ALA A 1 84 ? -8.755 9.536 -3.894 1.00 91.00 84 ALA A C 1
ATOM 694 O O . ALA A 1 84 ? -9.868 9.470 -4.408 1.00 91.00 84 ALA A O 1
ATOM 695 N N . HIS A 1 85 ? -8.589 9.641 -2.573 1.00 86.56 85 HIS A N 1
ATOM 696 C CA . HIS A 1 85 ? -9.680 9.477 -1.603 1.00 86.56 85 HIS A CA 1
ATOM 697 C C . HIS A 1 85 ? -10.059 10.772 -0.873 1.00 86.56 85 HIS A C 1
ATOM 699 O O . HIS A 1 85 ? -10.798 10.742 0.112 1.00 86.56 85 HIS A O 1
ATOM 705 N N . GLY A 1 86 ? -9.580 11.927 -1.343 1.00 80.25 86 GLY A N 1
ATOM 706 C CA . GLY A 1 86 ? -9.733 13.215 -0.659 1.00 80.25 86 GLY A CA 1
ATOM 707 C C . GLY A 1 86 ? -11.186 13.623 -0.407 1.00 80.25 86 GLY A C 1
ATOM 708 O O . GLY A 1 86 ? -11.485 14.198 0.640 1.00 80.25 86 GLY A O 1
ATOM 709 N N . HIS A 1 87 ? -12.103 13.273 -1.315 1.00 77.88 87 HIS A N 1
ATOM 710 C CA . HIS A 1 87 ? -13.539 13.507 -1.136 1.00 77.88 87 HIS A CA 1
ATOM 711 C C . HIS A 1 87 ? -14.095 12.711 0.050 1.00 77.88 87 HIS A C 1
ATOM 713 O O . HIS A 1 87 ? -14.695 13.286 0.955 1.00 77.88 87 HIS A O 1
ATOM 719 N N . SER A 1 88 ? -13.815 11.406 0.103 1.00 73.94 88 SER A N 1
ATOM 720 C CA . SER A 1 88 ? -14.238 10.529 1.198 1.00 73.94 88 SER A CA 1
ATOM 721 C C . SER A 1 88 ? -13.604 10.924 2.533 1.00 73.94 88 SER A C 1
ATOM 723 O O . SER A 1 88 ? -14.262 10.852 3.566 1.00 73.94 88 SER A O 1
ATOM 725 N N . ILE A 1 89 ? -12.355 11.404 2.528 1.00 69.44 89 ILE A N 1
ATOM 726 C CA . ILE A 1 89 ? -11.690 11.937 3.727 1.00 69.44 89 ILE A CA 1
ATOM 727 C C . ILE A 1 89 ? -12.406 13.200 4.234 1.00 69.44 89 ILE A C 1
ATOM 729 O O . ILE A 1 89 ? -12.643 13.328 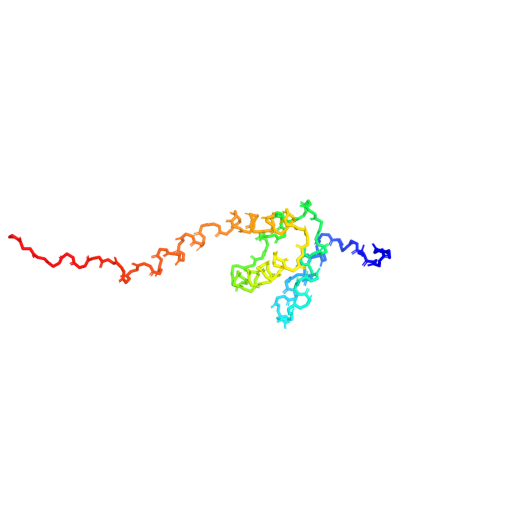5.436 1.00 69.44 89 ILE A O 1
ATOM 733 N N . GLN A 1 90 ? -12.772 14.124 3.338 1.00 73.06 90 GLN A N 1
ATOM 734 C CA . GLN A 1 90 ? -13.501 15.344 3.705 1.00 73.06 90 GLN A CA 1
ATOM 735 C C . GLN A 1 90 ? -14.930 15.067 4.177 1.00 73.06 90 GLN A C 1
ATOM 737 O O . GLN A 1 90 ? -15.400 15.705 5.115 1.00 73.06 90 GLN A O 1
ATOM 742 N N . GLU A 1 91 ? -15.641 14.138 3.546 1.00 68.69 91 GLU A N 1
ATOM 743 C CA . GLU A 1 91 ? -16.983 13.756 3.987 1.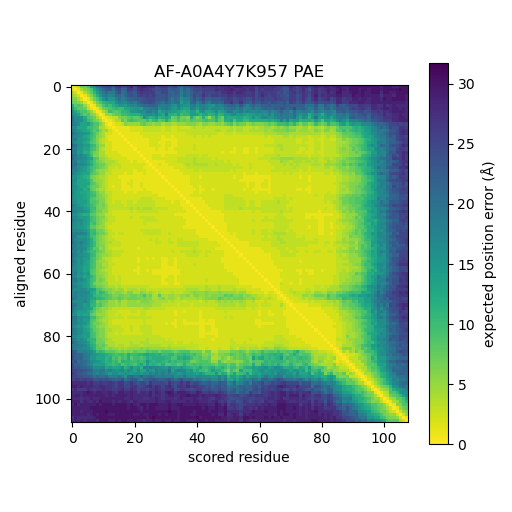00 68.69 91 GLU A CA 1
ATOM 744 C C . GLU A 1 91 ? -16.944 13.061 5.344 1.00 68.69 91 GLU A C 1
ATOM 746 O O . GLU A 1 91 ? -17.704 13.437 6.234 1.00 68.69 91 GLU A O 1
ATOM 751 N N . ASN A 1 92 ? -16.006 12.126 5.539 1.00 61.75 92 ASN A N 1
ATOM 752 C CA . ASN A 1 92 ? -15.876 11.394 6.793 1.00 61.75 92 ASN A CA 1
ATOM 753 C C . ASN A 1 92 ? -15.475 12.314 7.963 1.00 61.75 92 ASN A C 1
ATOM 755 O O . ASN A 1 92 ? -15.971 12.155 9.078 1.00 61.75 92 ASN A O 1
ATOM 759 N N . SER A 1 93 ? -14.632 13.328 7.719 1.00 61.31 93 SER A N 1
ATOM 760 C CA . SER A 1 93 ? -14.303 14.333 8.739 1.00 61.31 93 SER A CA 1
ATOM 761 C C . SER A 1 93 ? -15.500 15.225 9.085 1.00 61.31 93 SER A C 1
ATOM 763 O O . SER A 1 93 ? -15.731 15.512 10.258 1.00 61.31 93 SER A O 1
ATOM 765 N N . ARG A 1 94 ? -16.329 15.599 8.101 1.00 59.44 94 ARG A N 1
ATOM 766 C CA . ARG A 1 94 ? -17.571 16.358 8.331 1.00 59.44 94 ARG A CA 1
ATOM 767 C C . ARG A 1 94 ? -18.630 15.542 9.076 1.00 59.44 94 ARG A C 1
ATOM 769 O O . ARG A 1 94 ? -19.319 16.096 9.929 1.00 59.44 94 ARG A O 1
ATOM 776 N N . THR A 1 95 ? -18.742 14.236 8.825 1.00 56.19 95 THR A N 1
ATOM 777 C CA . THR A 1 95 ? -19.654 13.346 9.572 1.00 56.19 95 THR A CA 1
ATOM 778 C C . THR A 1 95 ? -19.195 13.039 10.995 1.00 56.19 95 THR A C 1
ATOM 780 O O . THR A 1 95 ? -20.017 12.622 11.805 1.00 56.19 95 THR A O 1
ATOM 783 N N . LEU A 1 96 ? -17.928 13.293 11.335 1.00 53.16 96 LEU A N 1
ATOM 784 C CA . LEU A 1 96 ? -17.433 13.268 12.718 1.00 53.16 96 LEU A CA 1
ATOM 785 C C . LEU A 1 96 ? -17.697 14.589 13.471 1.00 53.16 96 LEU A C 1
ATOM 787 O O . LEU A 1 96 ? -17.582 14.631 14.692 1.00 53.16 96 LEU A O 1
ATOM 791 N N . HIS A 1 97 ? -18.120 15.648 12.770 1.00 52.53 97 HIS A N 1
ATOM 792 C CA . HIS A 1 97 ? -18.424 16.969 13.332 1.00 52.53 97 HIS A CA 1
ATOM 793 C C . HIS A 1 97 ? -19.873 17.263 13.814 1.00 52.53 97 HIS A C 1
ATOM 795 O O . HIS A 1 97 ? -20.079 18.377 14.311 1.00 52.53 97 HIS A O 1
ATOM 801 N N . PRO A 1 98 ? -20.903 16.382 13.759 1.00 52.97 98 PRO A N 1
ATOM 802 C CA . PRO A 1 98 ? -22.229 16.751 14.263 1.00 52.97 98 PRO A CA 1
ATOM 803 C C . PRO A 1 98 ? -22.291 16.910 15.791 1.00 52.97 98 PRO A C 1
ATOM 805 O O . PRO A 1 98 ? -23.247 17.508 16.281 1.00 52.97 98 PRO A O 1
ATOM 808 N N . SER A 1 99 ? -21.280 16.446 16.533 1.00 50.72 99 SER A N 1
ATOM 809 C CA . SER A 1 99 ? -21.137 16.616 17.988 1.00 50.72 99 SER A CA 1
ATOM 810 C C . SER A 1 99 ? -20.480 17.940 18.410 1.00 50.72 99 SER A C 1
ATOM 812 O O . SER A 1 99 ? -20.417 18.223 19.603 1.00 50.72 99 SER A O 1
ATOM 814 N N . LEU A 1 100 ? -20.025 18.767 17.459 1.00 49.66 100 LEU A N 1
ATOM 815 C CA . LEU A 1 100 ? -19.374 20.058 17.726 1.00 49.66 100 LEU A CA 1
ATOM 816 C C . LEU A 1 100 ? -20.173 21.264 17.221 1.00 49.66 100 LEU A C 1
ATOM 818 O O . LEU A 1 100 ? -19.620 22.357 17.129 1.00 49.66 100 LEU A O 1
ATOM 822 N N . ARG A 1 101 ? -21.466 21.112 16.901 1.00 52.91 101 ARG A N 1
ATOM 823 C CA . ARG A 1 101 ? -22.324 22.291 16.720 1.00 52.91 101 ARG A CA 1
ATOM 824 C C . ARG A 1 101 ? -22.478 22.972 18.083 1.00 52.91 101 ARG A C 1
ATOM 826 O O . ARG A 1 101 ? -23.011 22.327 18.988 1.00 52.91 101 ARG A O 1
ATOM 833 N N . PRO A 1 102 ? -22.046 24.236 18.258 1.00 50.75 102 PRO A N 1
ATOM 834 C CA . PRO A 1 102 ? -22.463 25.008 19.413 1.00 50.75 102 PRO A CA 1
ATOM 835 C C . PRO A 1 102 ? -23.990 25.022 19.411 1.00 50.75 102 PRO A C 1
ATOM 837 O O . PRO A 1 102 ? -24.622 25.375 18.414 1.00 50.75 102 PRO A O 1
ATOM 840 N N . VAL A 1 103 ? -24.581 24.560 20.506 1.00 55.81 103 VAL A N 1
ATOM 841 C CA . VAL A 1 103 ? -25.994 24.781 20.779 1.00 55.81 103 VAL A CA 1
ATOM 842 C C . VAL A 1 103 ? -26.136 26.287 20.957 1.00 55.81 103 VAL A C 1
ATOM 844 O O . VAL A 1 103 ? -25.830 26.817 22.021 1.00 55.81 103 VAL A O 1
ATOM 847 N N . GLU A 1 104 ? -26.564 26.994 19.914 1.00 56.00 104 GLU A N 1
ATOM 848 C CA . GLU A 1 104 ? -27.089 28.349 20.075 1.00 56.00 104 GLU A CA 1
ATOM 849 C C . GLU A 1 104 ? -28.467 28.229 20.735 1.00 56.00 104 GLU A C 1
ATOM 851 O O . GLU A 1 104 ? -29.522 28.300 20.107 1.00 56.00 104 GLU A O 1
ATOM 856 N N . GLN A 1 105 ? -28.450 27.942 22.037 1.00 53.84 105 GLN A N 1
ATOM 857 C CA . GLN A 1 105 ? -29.594 28.125 22.912 1.00 53.84 105 GLN A CA 1
ATOM 858 C C . GLN A 1 105 ? -29.739 29.625 23.156 1.00 53.84 105 GLN A C 1
ATOM 860 O O . GLN A 1 105 ? -28.972 30.193 23.921 1.00 53.84 105 GLN A O 1
ATOM 865 N N . GLY A 1 106 ? -30.719 30.212 22.464 1.00 48.44 106 GLY A N 1
ATOM 866 C CA . GLY A 1 106 ? -31.604 31.294 22.907 1.00 48.44 106 GLY A CA 1
ATOM 867 C C . GLY A 1 106 ? -30.993 32.544 23.548 1.00 48.44 106 GLY A C 1
ATOM 868 O O . GLY A 1 106 ? -30.328 32.482 24.575 1.00 48.44 106 GLY A O 1
ATOM 869 N N . ASN A 1 107 ? -31.372 33.712 23.031 1.00 38.75 107 ASN A N 1
ATOM 870 C CA . ASN A 1 107 ? -32.308 34.624 23.709 1.00 38.75 107 ASN A CA 1
ATOM 871 C C . ASN A 1 107 ? -32.311 35.982 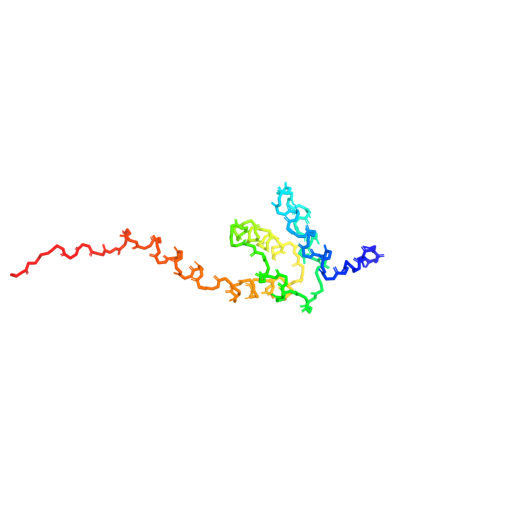22.992 1.00 38.75 107 ASN A C 1
ATOM 873 O O . ASN A 1 107 ? -31.346 36.729 23.124 1.00 38.75 107 ASN A O 1
ATOM 877 N N . TYR A 1 108 ? -33.402 36.291 22.286 1.00 41.88 108 TYR A N 1
ATOM 878 C CA . TYR A 1 108 ? -34.067 37.600 22.277 1.00 41.88 108 TYR A CA 1
ATOM 879 C C . TYR A 1 108 ? -35.550 37.389 21.977 1.00 41.88 108 TYR A C 1
ATOM 881 O O . TYR A 1 108 ? -35.851 36.511 21.135 1.00 41.88 108 TYR A O 1
#